Protein AF-A0AAE3GSX9-F1 (afdb_monomer)

Secondary structure (DSSP, 8-state):
--SSHHHHHHHHHHHHHHHHH-TT--------SSGGGHHHHHHHHHHHT-

Organism: NCBI:txid2699891

Foldseek 3Di:
DCDCVVVVVVVVVVQVVVVVVVPPDRDDDDDDPDPVCVVVVVVVVVVVVD

pLDDT: mean 88.26, std 10.64, range [49.94, 96.38]

Structure (mmCIF, N/CA/C/O backbone):
data_AF-A0AAE3GSX9-F1
#
_entry.id   AF-A0AAE3GSX9-F1
#
loop_
_atom_site.group_PDB
_atom_site.id
_atom_site.type_symbol
_atom_site.label_atom_id
_atom_site.label_alt_id
_atom_site.label_comp_id
_atom_site.label_asym_id
_atom_site.label_entity_id
_atom_site.label_seq_id
_atom_site.pdbx_PDB_ins_code
_atom_site.Cartn_x
_atom_site.Cartn_y
_atom_site.Cartn_z
_atom_site.occupancy
_atom_site.B_iso_or_equiv
_atom_site.auth_seq_id
_atom_site.auth_comp_id
_atom_site.auth_asym_id
_atom_site.auth_atom_id
_atom_site.pdbx_PDB_model_num
ATOM 1 N N . MET A 1 1 ? 16.591 3.423 -14.769 1.00 49.94 1 MET A N 1
ATOM 2 C CA . MET A 1 1 ? 15.314 3.215 -14.052 1.00 49.94 1 MET A CA 1
ATOM 3 C C . MET A 1 1 ? 15.168 4.339 -13.033 1.00 49.94 1 MET A C 1
ATOM 5 O O . MET A 1 1 ? 15.798 4.238 -12.002 1.00 49.94 1 MET A O 1
ATOM 9 N N . LEU A 1 2 ? 14.453 5.427 -13.342 1.00 59.28 2 LEU A N 1
ATOM 10 C CA . LEU A 1 2 ? 14.264 6.588 -12.436 1.00 59.28 2 LEU A CA 1
ATOM 11 C C . LEU A 1 2 ? 12.857 7.218 -12.575 1.00 59.28 2 LEU A C 1
ATOM 13 O O . LEU A 1 2 ? 12.595 8.304 -12.076 1.00 59.28 2 LEU A O 1
ATOM 17 N N . LYS A 1 3 ? 11.935 6.590 -13.323 1.00 66.69 3 LYS A N 1
ATOM 18 C CA . LYS A 1 3 ? 10.765 7.309 -13.862 1.00 66.69 3 LYS A CA 1
ATOM 19 C C . LYS A 1 3 ? 9.629 7.527 -12.850 1.00 66.69 3 LYS A C 1
ATOM 21 O O . LYS A 1 3 ? 8.819 8.422 -13.060 1.00 66.69 3 LYS A O 1
ATOM 26 N N . ASP A 1 4 ? 9.583 6.753 -11.763 1.00 82.69 4 ASP A N 1
ATOM 27 C CA . ASP A 1 4 ? 8.443 6.744 -10.832 1.00 82.69 4 ASP A CA 1
ATOM 28 C C . ASP A 1 4 ? 8.811 7.065 -9.370 1.00 82.69 4 ASP A C 1
ATOM 30 O O . ASP A 1 4 ? 7.933 7.063 -8.510 1.00 82.69 4 ASP A O 1
ATOM 34 N N . GLU A 1 5 ? 10.066 7.426 -9.079 1.00 82.31 5 GLU A N 1
ATOM 35 C CA . GLU A 1 5 ? 10.516 7.749 -7.712 1.00 82.31 5 GLU A CA 1
ATOM 36 C C . GLU A 1 5 ? 9.752 8.923 -7.097 1.00 82.31 5 GLU A C 1
ATOM 38 O O . GLU A 1 5 ? 9.355 8.863 -5.936 1.00 82.31 5 GLU A O 1
ATOM 43 N N . ALA A 1 6 ? 9.456 9.956 -7.891 1.00 87.19 6 ALA A N 1
ATOM 44 C CA . ALA A 1 6 ? 8.640 11.075 -7.431 1.00 87.19 6 ALA A CA 1
ATOM 45 C C . ALA A 1 6 ? 7.224 10.621 -7.036 1.00 87.19 6 ALA A C 1
ATOM 47 O O . ALA A 1 6 ? 6.707 11.032 -6.001 1.00 87.19 6 ALA A O 1
ATOM 48 N N . LYS A 1 7 ? 6.606 9.724 -7.820 1.00 88.69 7 LYS A N 1
ATOM 49 C CA . LYS A 1 7 ? 5.268 9.188 -7.514 1.00 88.69 7 LYS A CA 1
ATOM 50 C C . LYS A 1 7 ? 5.288 8.374 -6.227 1.00 88.69 7 LYS A C 1
ATOM 52 O O . LYS A 1 7 ? 4.375 8.489 -5.418 1.00 88.69 7 LYS A O 1
ATOM 57 N N . TRP A 1 8 ? 6.339 7.584 -6.029 1.00 90.75 8 TRP A N 1
ATOM 58 C CA . TRP A 1 8 ? 6.560 6.848 -4.793 1.00 90.75 8 TRP A CA 1
ATOM 59 C C . TRP A 1 8 ? 6.743 7.795 -3.605 1.00 90.75 8 TRP A C 1
ATOM 61 O O . TRP A 1 8 ? 6.103 7.587 -2.584 1.00 90.75 8 TRP A O 1
ATOM 71 N N . GLY A 1 9 ? 7.513 8.873 -3.737 1.00 92.31 9 GLY A N 1
ATOM 72 C CA . GLY A 1 9 ? 7.659 9.861 -2.664 1.00 92.31 9 GLY A CA 1
ATOM 73 C C . GLY A 1 9 ? 6.333 10.527 -2.277 1.00 92.31 9 GLY A C 1
ATOM 74 O O . GLY A 1 9 ? 6.020 10.641 -1.093 1.00 92.31 9 GLY A O 1
ATOM 75 N N . PHE A 1 10 ? 5.514 10.918 -3.258 1.00 93.88 10 PHE A N 1
ATOM 76 C CA . PHE A 1 10 ? 4.195 11.501 -2.983 1.00 93.88 10 PHE A CA 1
ATOM 77 C C . PHE A 1 10 ? 3.221 10.504 -2.359 1.00 93.88 10 PHE A C 1
ATOM 79 O O . PHE A 1 10 ? 2.445 10.875 -1.480 1.00 93.88 10 PHE A O 1
ATOM 86 N N . LEU A 1 11 ? 3.270 9.243 -2.785 1.00 94.25 11 LEU A N 1
ATOM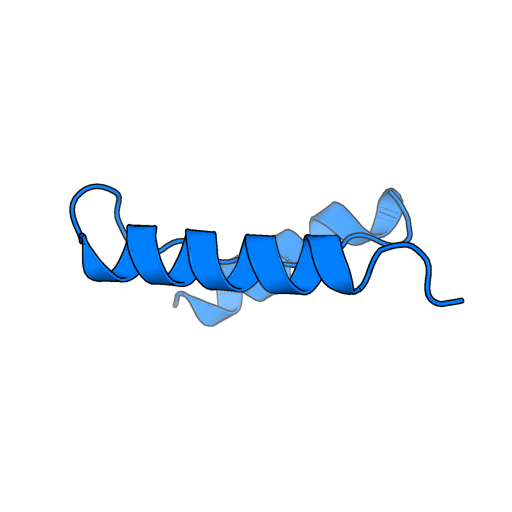 87 C CA . LEU A 1 11 ? 2.444 8.188 -2.214 1.00 94.25 11 LEU A CA 1
ATOM 88 C C . LEU A 1 11 ? 2.793 7.942 -0.736 1.00 94.25 11 LEU A C 1
ATOM 90 O O . LEU A 1 11 ? 1.881 7.773 0.065 1.0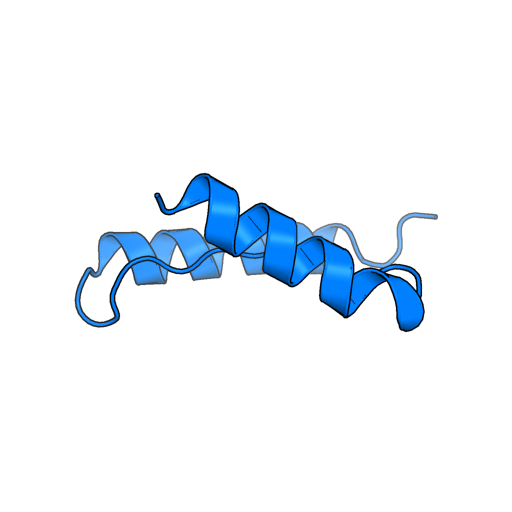0 94.25 11 LEU A O 1
ATOM 94 N N . ASP A 1 12 ? 4.069 8.011 -0.338 1.00 94.31 12 ASP A N 1
ATOM 95 C CA . ASP A 1 12 ? 4.456 7.859 1.076 1.00 94.31 12 ASP A CA 1
ATOM 96 C C . ASP A 1 12 ? 3.928 9.012 1.932 1.00 94.31 12 A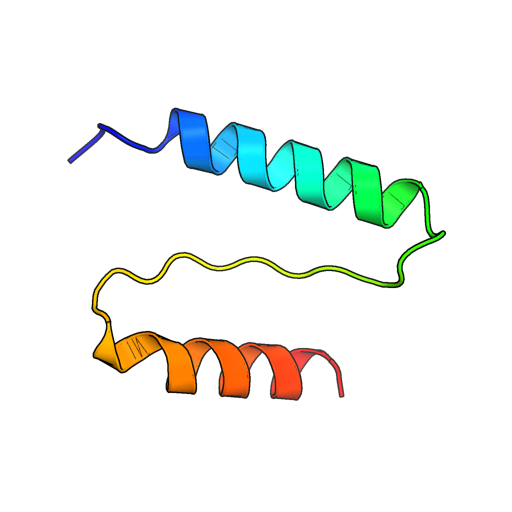SP A C 1
ATOM 98 O O . ASP A 1 12 ? 3.350 8.780 2.994 1.00 94.31 12 ASP A O 1
ATOM 102 N N . GLN A 1 13 ? 4.044 10.248 1.438 1.00 96.12 13 GLN A N 1
ATOM 103 C CA . GLN A 1 13 ? 3.515 11.428 2.130 1.00 96.12 13 GLN A CA 1
ATOM 104 C C . GLN A 1 13 ? 1.993 11.357 2.306 1.00 96.12 13 GLN A C 1
ATOM 106 O O . GLN A 1 13 ? 1.474 11.686 3.371 1.00 96.12 13 GLN A O 1
ATOM 111 N N . TRP A 1 14 ? 1.273 10.888 1.285 1.00 95.19 14 TRP A N 1
ATOM 112 C CA . TRP A 1 14 ? -0.177 10.715 1.355 1.00 95.19 14 TRP A CA 1
ATOM 113 C C . TRP A 1 14 ? -0.592 9.674 2.393 1.00 95.19 14 TRP A C 1
ATOM 115 O O . TRP A 1 14 ? -1.478 9.941 3.204 1.00 95.19 14 TRP A O 1
ATOM 125 N N . ILE A 1 15 ? 0.062 8.510 2.407 1.00 95.12 15 ILE A N 1
ATOM 126 C CA . ILE A 1 15 ? -0.219 7.463 3.398 1.00 95.12 15 ILE A CA 1
ATOM 127 C C . ILE A 1 15 ? 0.083 7.965 4.813 1.00 95.12 15 ILE A C 1
ATOM 129 O O . ILE A 1 15 ? -0.717 7.750 5.723 1.00 95.12 15 ILE A O 1
ATOM 133 N N . GLN A 1 16 ? 1.186 8.697 5.001 1.00 96.12 16 GLN A N 1
ATOM 134 C CA . GLN A 1 16 ? 1.508 9.313 6.286 1.00 96.12 16 GLN A CA 1
ATOM 135 C C . GLN A 1 16 ? 0.412 10.285 6.742 1.00 96.12 16 GLN A C 1
ATOM 137 O O . GLN A 1 16 ? -0.023 10.201 7.890 1.00 96.12 16 GLN A O 1
ATOM 142 N N . ALA A 1 17 ? -0.066 11.163 5.858 1.00 96.38 17 ALA A N 1
ATOM 143 C CA . ALA A 1 17 ? -1.124 12.119 6.178 1.00 96.38 17 ALA A CA 1
ATOM 144 C C . ALA A 1 17 ? -2.442 11.422 6.567 1.00 96.38 17 ALA A C 1
ATOM 146 O O . ALA A 1 17 ? -3.069 11.790 7.560 1.00 96.38 17 ALA A O 1
ATOM 147 N N . VAL A 1 18 ? -2.838 10.374 5.834 1.00 95.75 18 VAL A N 1
ATOM 148 C CA . VAL A 1 18 ? -4.037 9.574 6.147 1.00 95.75 18 VAL A CA 1
ATOM 149 C C . VAL A 1 18 ? -3.904 8.893 7.511 1.00 95.75 18 VAL A C 1
ATOM 151 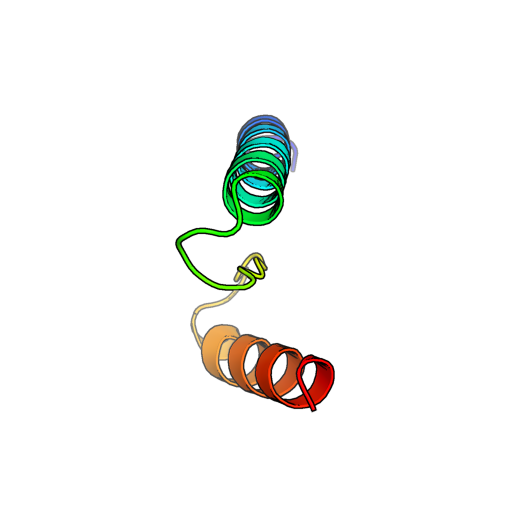O O . VAL A 1 18 ? -4.823 8.958 8.330 1.00 95.75 18 VAL A O 1
ATOM 154 N N . ASN A 1 19 ? -2.745 8.295 7.788 1.00 95.25 19 ASN A N 1
ATOM 155 C CA . ASN A 1 19 ? -2.483 7.616 9.055 1.00 95.25 19 ASN A CA 1
ATOM 156 C C . ASN A 1 19 ? -2.429 8.585 10.242 1.00 95.25 19 ASN A C 1
ATOM 158 O O . ASN A 1 19 ? -2.889 8.239 11.326 1.00 95.25 19 ASN A O 1
ATOM 162 N N . GLN A 1 20 ? -1.906 9.798 10.043 1.00 95.56 20 GLN A N 1
ATOM 163 C CA . GLN A 1 20 ? -1.916 10.856 11.057 1.00 95.56 20 GLN A CA 1
ATOM 164 C C . GLN A 1 20 ? -3.327 11.380 11.339 1.00 95.56 20 GLN A C 1
ATOM 166 O O . GLN A 1 20 ? -3.637 11.695 12.485 1.00 95.56 20 GLN A O 1
ATOM 171 N N . HIS A 1 21 ? -4.187 11.452 10.320 1.00 95.56 21 HIS A N 1
ATOM 172 C CA . HIS A 1 21 ? -5.588 11.831 10.500 1.00 95.56 21 HIS A CA 1
ATOM 173 C C . HIS A 1 21 ? -6.365 10.802 11.343 1.00 95.56 21 HIS A C 1
ATOM 175 O O . HIS A 1 21 ? -7.278 11.169 12.077 1.00 95.56 21 HIS A O 1
ATOM 181 N N . GLY A 1 22 ? -6.028 9.509 11.252 1.00 89.38 22 GLY A N 1
ATOM 182 C CA . GLY A 1 22 ? -6.526 8.462 12.158 1.00 89.38 22 GLY A CA 1
ATOM 183 C C . GLY A 1 22 ? -7.982 8.015 11.951 1.00 89.38 22 GLY A C 1
ATOM 184 O O . GLY A 1 22 ? -8.403 7.020 12.533 1.00 89.38 22 GLY A O 1
ATOM 185 N N . GLY A 1 23 ? -8.753 8.687 11.089 1.00 92.62 23 GLY A N 1
ATOM 186 C CA . GLY A 1 23 ? -10.165 8.360 10.826 1.00 92.62 23 GLY A CA 1
ATOM 187 C C . GLY A 1 23 ? -10.429 7.149 9.916 1.00 92.62 23 GLY A C 1
ATOM 188 O O . GLY A 1 23 ? -11.583 6.771 9.743 1.00 92.62 23 GLY A O 1
ATOM 189 N N . PHE A 1 24 ? -9.392 6.547 9.323 1.00 89.44 24 PHE A N 1
ATOM 190 C CA . PHE A 1 24 ? -9.526 5.513 8.280 1.00 89.44 24 PHE A CA 1
ATOM 191 C C . PHE A 1 24 ? -8.792 4.201 8.606 1.00 89.44 24 PHE A C 1
ATOM 193 O O . PHE A 1 24 ? -8.588 3.371 7.719 1.00 89.44 24 PHE A O 1
ATOM 200 N N . GLY A 1 25 ? -8.381 4.016 9.865 1.00 88.38 25 GLY A N 1
ATOM 201 C CA . GLY A 1 25 ? -7.466 2.943 10.261 1.00 88.38 25 GLY A CA 1
ATOM 202 C C . GLY A 1 25 ? -6.020 3.218 9.830 1.00 88.38 25 GLY A C 1
ATOM 203 O O . GLY A 1 25 ? -5.683 4.334 9.440 1.00 88.38 25 GLY A O 1
ATOM 204 N N . HIS A 1 26 ? -5.157 2.201 9.920 1.00 90.19 26 HIS A N 1
ATOM 205 C CA . HIS A 1 26 ? -3.754 2.301 9.512 1.00 90.19 26 HIS A CA 1
ATOM 206 C C . HIS A 1 26 ? -3.553 1.718 8.111 1.00 90.19 26 HIS A C 1
ATOM 208 O O . HIS A 1 26 ? -3.781 0.532 7.878 1.00 90.19 26 HIS A O 1
ATOM 214 N N . TRP A 1 27 ? -3.128 2.558 7.175 1.00 92.44 27 TRP A N 1
ATOM 215 C CA . TRP A 1 27 ? -2.860 2.203 5.791 1.00 92.44 27 TRP A CA 1
ATOM 216 C C . TRP A 1 27 ? -1.389 1.846 5.609 1.00 92.44 27 TRP A C 1
ATOM 218 O O . TRP A 1 27 ? -0.496 2.556 6.075 1.00 92.44 27 TRP A O 1
ATOM 228 N N . GLN A 1 28 ? -1.148 0.764 4.876 1.00 91.50 28 GLN A N 1
ATOM 229 C CA . GLN A 1 28 ? 0.173 0.368 4.399 1.00 91.50 28 GLN A CA 1
ATOM 230 C C . GLN A 1 28 ? 0.240 0.499 2.877 1.00 91.50 28 GLN A C 1
ATOM 232 O O . GLN A 1 28 ? -0.788 0.550 2.199 1.00 91.50 28 GLN A O 1
ATOM 237 N N . ARG A 1 29 ? 1.457 0.537 2.330 1.00 91.56 29 ARG A N 1
ATOM 238 C CA . ARG A 1 29 ? 1.678 0.668 0.891 1.00 91.56 29 ARG A CA 1
ATOM 239 C C . ARG A 1 29 ? 2.959 -0.035 0.455 1.00 91.56 29 ARG A C 1
ATOM 241 O O . ARG A 1 29 ? 3.981 0.050 1.121 1.00 91.56 29 ARG A O 1
ATOM 248 N N . GLU A 1 30 ? 2.887 -0.675 -0.707 1.00 92.31 30 GLU A N 1
ATOM 249 C CA . GLU A 1 30 ? 3.971 -1.410 -1.366 1.00 92.31 30 GLU A CA 1
ATOM 250 C C . GLU A 1 30 ? 3.864 -1.246 -2.893 1.00 92.31 30 GLU A C 1
ATOM 252 O O . GLU A 1 30 ? 2.812 -0.861 -3.410 1.00 92.31 30 GLU A O 1
ATOM 257 N N . ILE A 1 31 ? 4.953 -1.511 -3.626 1.00 89.38 31 ILE A N 1
ATOM 258 C CA . ILE A 1 31 ? 4.996 -1.402 -5.097 1.00 89.38 31 ILE A CA 1
ATOM 259 C C . ILE A 1 31 ? 5.134 -2.789 -5.727 1.00 89.38 31 ILE A C 1
ATOM 261 O O . ILE A 1 31 ? 6.186 -3.418 -5.613 1.00 89.38 31 ILE A O 1
ATOM 265 N N . SER A 1 32 ? 4.102 -3.214 -6.460 1.00 91.81 32 SER A N 1
ATOM 266 C CA . SER A 1 32 ? 4.165 -4.389 -7.334 1.00 91.81 32 SER A CA 1
ATOM 267 C C . SER A 1 32 ? 5.024 -4.082 -8.559 1.00 91.81 32 SER A C 1
ATOM 269 O O . SER A 1 32 ? 4.781 -3.109 -9.277 1.00 91.81 32 SER A O 1
ATOM 271 N N . ARG A 1 33 ? 6.054 -4.900 -8.792 1.00 90.38 33 ARG A N 1
ATOM 272 C CA . ARG A 1 33 ? 6.899 -4.827 -10.000 1.00 90.38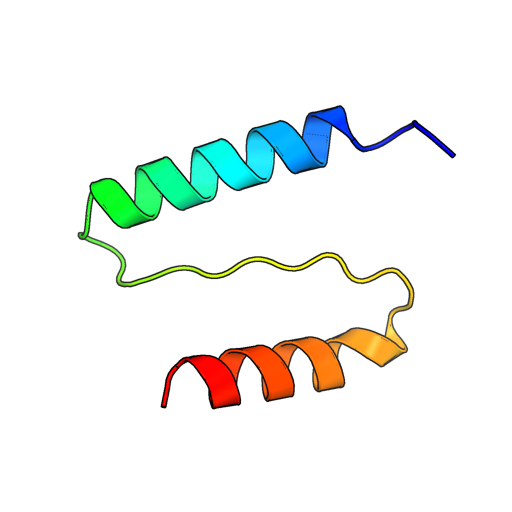 33 ARG A CA 1
ATOM 273 C C . ARG A 1 33 ? 6.584 -5.952 -10.980 1.00 90.38 33 ARG A C 1
ATOM 275 O O . ARG A 1 33 ? 7.002 -5.888 -12.134 1.00 90.38 33 ARG A O 1
ATOM 282 N N . ASN A 1 34 ? 5.845 -6.960 -10.530 1.00 92.88 34 ASN A N 1
ATOM 283 C CA . ASN A 1 34 ? 5.338 -8.053 -11.337 1.00 92.88 34 ASN A CA 1
ATOM 284 C C . ASN A 1 34 ? 3.912 -8.376 -10.873 1.00 92.88 34 ASN A C 1
ATOM 286 O O . ASN A 1 34 ? 3.745 -8.660 -9.696 1.00 92.88 34 ASN A O 1
ATOM 290 N N . PRO A 1 35 ? 2.895 -8.435 -11.748 1.00 92.81 35 PRO A N 1
ATOM 291 C CA . PRO A 1 35 ? 1.526 -8.763 -11.339 1.00 92.81 35 PRO A CA 1
ATOM 292 C C . PRO A 1 35 ? 1.383 -10.019 -10.460 1.00 92.81 35 PRO A C 1
ATOM 294 O O . PRO A 1 35 ? 0.468 -10.093 -9.642 1.00 92.81 35 PRO A O 1
ATOM 297 N N . SER A 1 36 ? 2.283 -11.001 -10.586 1.00 95.81 36 SER A N 1
ATOM 298 C CA . SER A 1 36 ? 2.267 -12.204 -9.747 1.00 95.81 36 SER A CA 1
ATOM 299 C C . 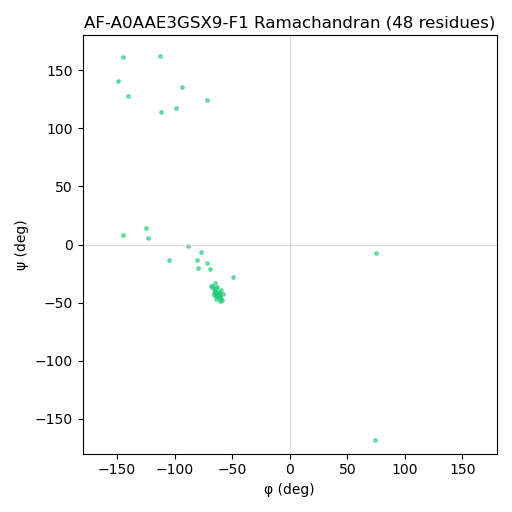SER A 1 36 ? 2.705 -11.974 -8.290 1.00 95.81 36 SER A C 1
ATOM 301 O O . SER A 1 36 ? 2.467 -12.841 -7.452 1.00 95.81 36 SER A O 1
ATOM 303 N N . ASP A 1 37 ? 3.353 -10.850 -7.966 1.00 95.38 37 ASP A N 1
ATOM 304 C CA . ASP A 1 37 ? 3.865 -10.540 -6.621 1.00 95.38 37 ASP A CA 1
ATOM 305 C C . ASP A 1 37 ? 2.794 -9.996 -5.656 1.00 95.38 37 ASP A C 1
ATOM 307 O O . ASP A 1 37 ? 3.006 -9.992 -4.443 1.00 95.38 37 ASP A O 1
ATOM 311 N N . VAL A 1 38 ? 1.617 -9.610 -6.165 1.00 94.62 38 VAL A N 1
ATOM 312 C CA . VAL A 1 38 ? 0.557 -8.953 -5.380 1.00 94.62 38 VAL A CA 1
ATOM 313 C C . VAL A 1 38 ? 0.120 -9.808 -4.195 1.00 94.62 38 VAL A C 1
ATOM 315 O O . VAL A 1 38 ? -0.031 -9.304 -3.085 1.00 94.62 38 VAL A O 1
ATOM 318 N N . ARG A 1 39 ?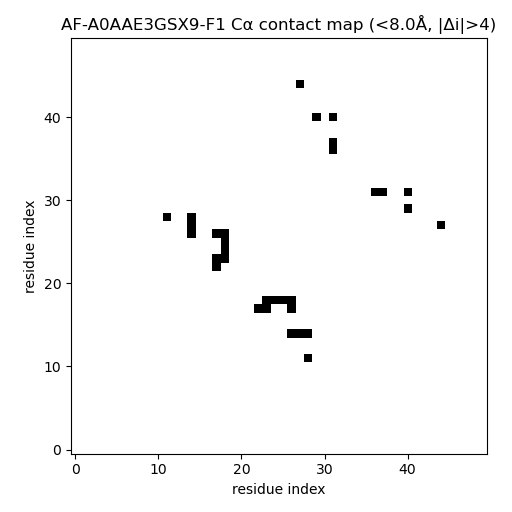 -0.042 -11.120 -4.403 1.00 95.12 39 ARG A N 1
ATOM 319 C CA . ARG A 1 39 ? -0.426 -12.042 -3.328 1.00 95.12 39 ARG A CA 1
ATOM 320 C C . ARG A 1 39 ? 0.607 -12.053 -2.200 1.00 95.12 39 ARG A C 1
ATOM 322 O O . ARG A 1 39 ? 0.231 -11.971 -1.037 1.00 95.12 39 ARG A O 1
ATOM 329 N N . LEU A 1 40 ? 1.891 -12.108 -2.548 1.00 95.19 40 LEU A N 1
ATOM 330 C CA . LEU A 1 40 ? 2.982 -12.103 -1.577 1.00 95.19 40 LEU A CA 1
ATOM 331 C C . LEU A 1 40 ? 3.042 -10.774 -0.811 1.00 95.19 40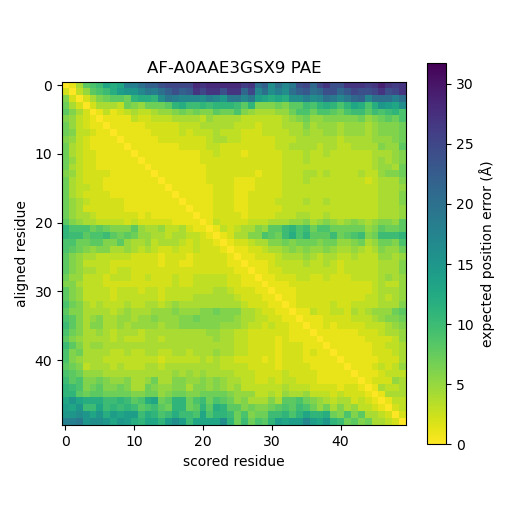 LEU A C 1
ATOM 333 O O . LEU A 1 40 ? 3.252 -10.773 0.400 1.00 95.19 40 LEU A O 1
ATOM 337 N N . ILE A 1 41 ? 2.826 -9.650 -1.501 1.00 94.62 41 ILE A N 1
ATOM 338 C CA . ILE A 1 41 ? 2.748 -8.320 -0.881 1.00 94.62 41 ILE A CA 1
ATOM 339 C C . ILE A 1 41 ? 1.625 -8.283 0.165 1.00 94.62 41 ILE A C 1
ATOM 341 O O . ILE A 1 41 ? 1.858 -7.865 1.298 1.00 94.62 41 ILE A O 1
ATOM 345 N N . LEU A 1 42 ? 0.431 -8.771 -0.183 1.00 92.25 42 LEU A N 1
ATOM 346 C CA . LEU A 1 42 ? -0.708 -8.809 0.738 1.00 92.25 42 LEU A CA 1
ATOM 347 C C . LEU A 1 42 ? -0.450 -9.723 1.943 1.00 92.25 42 LEU A C 1
ATOM 349 O O . LEU A 1 42 ? -0.750 -9.341 3.072 1.00 92.25 42 LEU A O 1
ATOM 353 N N . GLU A 1 43 ? 0.131 -10.905 1.724 1.00 93.75 43 GLU A N 1
ATOM 354 C CA . GLU A 1 43 ? 0.488 -11.840 2.798 1.00 93.75 43 GLU A CA 1
ATOM 355 C C . GLU A 1 43 ? 1.527 -11.232 3.757 1.00 93.75 43 GLU A C 1
ATOM 357 O O . GLU A 1 43 ? 1.361 -11.310 4.976 1.00 93.75 43 GLU A O 1
ATOM 362 N N . LYS A 1 44 ? 2.553 -10.553 3.224 1.00 90.75 44 LYS A N 1
ATOM 363 C CA . LYS A 1 44 ? 3.559 -9.826 4.014 1.00 90.75 44 LYS A CA 1
ATOM 364 C C . LYS A 1 44 ? 2.920 -8.725 4.865 1.00 90.75 44 LYS A C 1
ATOM 366 O O . LYS A 1 44 ? 3.190 -8.650 6.061 1.00 90.75 44 LYS A O 1
ATOM 371 N N . THR A 1 45 ? 2.064 -7.895 4.271 1.00 87.31 45 THR A N 1
ATOM 372 C CA . THR A 1 45 ? 1.373 -6.803 4.975 1.00 87.31 45 THR A CA 1
ATOM 373 C C . THR A 1 45 ? 0.446 -7.328 6.070 1.00 87.31 45 THR A C 1
ATOM 375 O O . THR A 1 45 ? 0.486 -6.831 7.195 1.00 87.31 45 THR A O 1
ATOM 378 N N . ALA A 1 46 ? -0.334 -8.375 5.786 1.00 84.38 46 ALA A N 1
ATOM 379 C CA . ALA A 1 46 ? -1.218 -8.992 6.772 1.00 84.38 46 ALA A CA 1
ATOM 380 C C . ALA A 1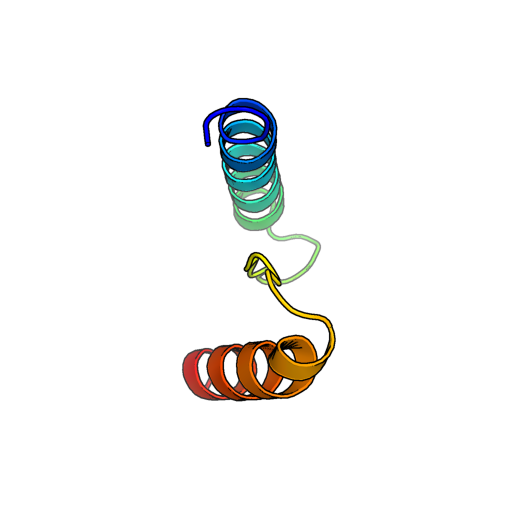 46 ? -0.439 -9.600 7.951 1.00 84.38 46 ALA A C 1
ATOM 382 O O . ALA A 1 46 ? -0.893 -9.521 9.094 1.00 84.38 46 ALA A O 1
ATOM 383 N N . PHE A 1 47 ? 0.739 -10.178 7.692 1.00 77.69 47 PHE A N 1
ATOM 384 C CA . PHE A 1 47 ? 1.631 -10.673 8.739 1.00 77.69 47 PHE A CA 1
ATOM 385 C C . PHE A 1 47 ? 2.180 -9.541 9.620 1.00 77.69 47 PHE A C 1
ATOM 387 O O . PHE A 1 47 ? 2.202 -9.687 10.833 1.00 77.69 47 PHE A O 1
ATOM 394 N N . GLN A 1 48 ? 2.570 -8.405 9.036 1.00 72.06 48 GLN A N 1
ATOM 395 C CA . GLN A 1 48 ? 3.105 -7.250 9.776 1.00 72.06 48 GLN A CA 1
ATOM 396 C C . GLN A 1 48 ? 2.068 -6.530 10.651 1.00 72.06 48 GLN A C 1
ATOM 398 O O . GLN A 1 48 ? 2.442 -5.798 11.562 1.00 72.06 48 GLN A O 1
ATOM 403 N N . SER A 1 49 ? 0.777 -6.698 10.357 1.00 66.75 49 SER A N 1
ATOM 404 C CA . SER A 1 49 ? -0.326 -6.115 11.133 1.00 66.75 49 SER A CA 1
ATOM 405 C C . SER A 1 49 ? -0.816 -6.975 12.309 1.00 66.75 49 SER A C 1
ATOM 407 O O . SER A 1 49 ? -1.750 -6.561 12.995 1.00 66.75 49 SER A O 1
ATOM 409 N N . ARG A 1 50 ? -0.242 -8.168 12.511 1.00 58.78 50 ARG A N 1
ATOM 410 C CA . ARG A 1 50 ? -0.531 -9.067 13.642 1.00 58.78 50 ARG A CA 1
ATOM 411 C C . ARG A 1 50 ? 0.489 -8.883 14.755 1.00 58.78 50 ARG A C 1
ATOM 413 O O . ARG A 1 50 ? 0.064 -9.014 15.922 1.00 58.78 50 ARG A O 1
#

Radius of gyration: 12.67 Å; Cα contacts (8 Å, |Δi|>4): 16; chains: 1; bounding box: 26×24×28 Å

Sequence (50 aa):
MLKDEAKWGFLDQWIQAVNQHGGFGHWQREISRNPSDVRLILEKTAFQSR

Solvent-accessible surface area (backbone atoms only — not comparable to full-atom values): 3283 Å² total; per-residue (Å²): 142,76,92,54,58,68,58,51,54,52,51,53,53,52,43,51,52,48,41,71,68,51,85,78,53,85,71,84,88,84,84,77,90,45,87,84,46,49,63,58,53,51,54,52,53,58,58,74,76,108

Mean predicted aligned error: 4.84 Å